Protein AF-A0A7W2IVT5-F1 (afdb_monomer)

Secondary structure (DSSP, 8-state):
---SS--EEEE-TT--EEEEE-----TTS--EEEEPTT--GGGEEEEEETTEEEEEETTSSS-EEEEETTT---

Foldseek 3Di:
DDDEAAAEAEFEAPPAEEEAEDPYQDPVGHHYYHYDPPQDPVQWDWDDDPQKIKIFRHPGPTGIYIYHNNNPHD

Solvent-accessible surface area (backbone atoms only — not comparable to full-atom values): 4440 Å² total; per-residue (Å²): 112,50,57,87,62,62,39,78,44,81,48,52,86,84,71,35,76,44,79,37,46,50,66,55,69,60,82,88,49,67,67,43,77,47,68,33,86,94,59,58,76,87,40,52,48,79,42,82,52,91,34,23,39,35,38,35,42,61,94,55,100,60,29,30,41,35,32,35,41,69,61,51,78,124

pLDDT: mean 85.92, std 11.17, range [56.22, 97.12]

Radius of gyration: 12.25 Å; Cα contacts (8 Å, |Δi|>4): 145; chains: 1; bounding box: 27×21×33 Å

Organism: NCBI:txid2758441

InterPro domains:
  IPR011049 Serralysin-like metalloprotease, C-terminal [SSF51120] (2-72)

Structure (mmCIF, N/CA/C/O backbone):
data_AF-A0A7W2IVT5-F1
#
_entry.id   AF-A0A7W2IVT5-F1
#
loop_
_atom_site.group_PDB
_atom_site.id
_atom_site.type_symbol
_atom_site.label_atom_id
_atom_site.label_alt_id
_atom_site.label_comp_id
_atom_site.label_asym_id
_atom_site.label_entity_id
_atom_site.label_seq_id
_atom_site.pdbx_PDB_ins_code
_atom_site.Cartn_x
_atom_site.Cartn_y
_atom_site.Cartn_z
_atom_site.occupancy
_atom_site.B_iso_or_equiv
_atom_site.auth_seq_id
_atom_site.auth_comp_id
_atom_site.auth_asym_id
_atom_site.auth_atom_id
_atom_site.pdbx_PDB_model_num
ATOM 1 N N . ASN A 1 1 ? 7.641 -7.957 -0.743 1.00 56.22 1 ASN A N 1
ATOM 2 C CA . ASN A 1 1 ? 8.475 -7.530 -1.888 1.00 56.22 1 ASN A CA 1
ATOM 3 C C . ASN A 1 1 ? 7.806 -8.040 -3.141 1.00 56.22 1 ASN A C 1
ATOM 5 O O . ASN A 1 1 ? 7.429 -9.203 -3.117 1.00 56.22 1 ASN A O 1
ATOM 9 N N . GLY A 1 2 ? 7.618 -7.186 -4.147 1.00 58.41 2 GLY A N 1
ATOM 10 C CA . GLY A 1 2 ? 7.217 -7.639 -5.480 1.00 58.41 2 GLY A CA 1
ATOM 11 C C . GLY A 1 2 ? 8.351 -8.397 -6.167 1.00 58.41 2 GLY A C 1
ATOM 12 O O . GLY A 1 2 ? 9.519 -8.151 -5.850 1.00 58.41 2 GLY A O 1
ATOM 13 N N . GLU A 1 3 ? 8.033 -9.338 -7.048 1.00 60.56 3 GLU A N 1
ATOM 14 C CA . GLU A 1 3 ? 9.017 -9.920 -7.975 1.00 60.56 3 GLU A CA 1
ATOM 15 C C . GLU A 1 3 ? 8.890 -9.226 -9.346 1.00 60.56 3 GLU A C 1
ATOM 17 O O . GLU A 1 3 ? 8.159 -8.256 -9.470 1.00 60.56 3 GLU A O 1
ATOM 22 N N . GLN A 1 4 ? 9.643 -9.640 -10.373 1.00 59.84 4 GLN A N 1
ATOM 23 C CA . GLN A 1 4 ? 9.405 -9.132 -11.734 1.00 59.84 4 GLN A CA 1
ATOM 24 C C . GLN A 1 4 ? 8.112 -9.738 -12.293 1.00 59.84 4 GLN A C 1
ATOM 26 O O . GLN A 1 4 ? 8.014 -10.963 -12.407 1.00 59.84 4 GLN A O 1
ATOM 31 N N . GLY A 1 5 ? 7.165 -8.901 -12.715 1.00 67.50 5 GLY A N 1
ATOM 32 C CA . GLY A 1 5 ? 5.881 -9.330 -13.269 1.00 67.50 5 GLY A CA 1
ATOM 33 C C . GLY A 1 5 ? 4.689 -8.776 -12.489 1.00 67.50 5 GLY A C 1
ATOM 34 O O . GLY A 1 5 ? 4.835 -8.209 -11.424 1.00 67.50 5 GLY A O 1
ATOM 35 N N . ALA A 1 6 ? 3.477 -8.969 -13.020 1.00 70.75 6 ALA A N 1
ATOM 36 C CA . ALA A 1 6 ? 2.263 -8.464 -12.380 1.00 70.75 6 ALA A CA 1
ATOM 37 C C . ALA A 1 6 ? 2.067 -9.055 -10.967 1.00 70.75 6 ALA A C 1
ATOM 39 O O . ALA A 1 6 ? 1.682 -10.219 -10.823 1.00 70.75 6 ALA A O 1
ATOM 40 N N . ASP A 1 7 ? 2.286 -8.234 -9.946 1.00 77.25 7 ASP A N 1
ATOM 41 C CA . ASP A 1 7 ? 2.168 -8.592 -8.538 1.00 77.25 7 ASP A CA 1
ATOM 42 C C . ASP A 1 7 ? 0.717 -8.528 -8.040 1.00 77.25 7 ASP A C 1
ATOM 44 O O . ASP A 1 7 ? -0.095 -7.696 -8.465 1.00 77.25 7 ASP A O 1
ATOM 48 N N . VAL A 1 8 ? 0.402 -9.387 -7.068 1.00 82.94 8 VAL A N 1
ATOM 49 C CA . VAL A 1 8 ? -0.834 -9.326 -6.280 1.00 82.94 8 VAL A CA 1
ATOM 50 C C . VAL A 1 8 ? -0.458 -9.078 -4.823 1.00 82.94 8 VAL A C 1
ATOM 52 O O . VAL A 1 8 ? 0.181 -9.911 -4.184 1.00 82.94 8 VAL A O 1
ATOM 55 N N . PHE A 1 9 ? -0.860 -7.926 -4.305 1.00 84.56 9 PHE A N 1
ATOM 56 C CA . PHE A 1 9 ? -0.708 -7.539 -2.910 1.00 84.56 9 PHE A CA 1
ATOM 57 C C . PHE A 1 9 ? -2.011 -7.827 -2.168 1.00 84.56 9 PHE A C 1
ATOM 59 O O . PHE A 1 9 ? -3.081 -7.512 -2.676 1.00 84.56 9 PHE A O 1
ATOM 66 N N . GLU A 1 10 ? -1.932 -8.405 -0.977 1.00 89.06 10 GLU A N 1
ATOM 67 C CA . GLU A 1 10 ? -3.085 -8.636 -0.101 1.00 89.06 10 GLU A CA 1
ATOM 68 C C . GLU A 1 10 ? -3.068 -7.588 1.013 1.00 89.06 10 GLU A C 1
ATOM 70 O O . GLU A 1 10 ? -1.999 -7.281 1.542 1.00 89.06 10 GLU A O 1
ATOM 75 N N . PHE A 1 11 ? -4.230 -7.037 1.358 1.00 90.25 11 PHE A N 1
ATOM 76 C CA . PHE A 1 11 ? -4.374 -6.078 2.452 1.00 90.25 11 PHE A CA 1
ATOM 77 C C . PHE A 1 11 ? -5.637 -6.376 3.255 1.00 90.25 11 PHE A C 1
ATOM 79 O O . PHE A 1 11 ? -6.738 -6.382 2.702 1.00 90.25 11 PHE A O 1
ATOM 86 N N . ASN A 1 12 ? -5.475 -6.620 4.553 1.00 91.81 12 ASN A N 1
ATOM 87 C CA . ASN A 1 12 ? -6.524 -7.019 5.483 1.00 91.81 12 ASN A CA 1
ATOM 88 C C . ASN A 1 12 ? -6.613 -6.065 6.679 1.00 91.81 12 ASN A C 1
ATOM 90 O O . ASN A 1 12 ? -5.691 -5.318 7.009 1.00 91.81 12 ASN A O 1
ATOM 94 N N . LEU A 1 13 ? -7.759 -6.113 7.359 1.00 92.00 13 LEU A N 1
ATOM 95 C CA . LEU A 1 13 ? -7.965 -5.393 8.611 1.00 92.00 13 LEU A CA 1
ATOM 96 C C . LEU A 1 13 ? -6.986 -5.891 9.676 1.00 92.00 13 LEU A C 1
ATOM 98 O O . LEU A 1 13 ? -6.907 -7.090 9.942 1.00 92.00 13 LEU A O 1
ATOM 102 N N . GLY A 1 14 ? -6.306 -4.957 10.338 1.00 92.50 14 GLY A N 1
ATOM 103 C CA . GLY A 1 14 ? -5.347 -5.256 11.395 1.00 92.50 14 GLY A CA 1
ATOM 104 C C . GLY A 1 14 ? -3.942 -5.618 10.913 1.00 92.50 14 GLY A C 1
ATOM 105 O O . GLY A 1 14 ? -3.099 -5.912 11.762 1.00 92.50 14 GLY A O 1
ATOM 106 N N . ASP A 1 15 ? -3.664 -5.548 9.605 1.00 91.25 15 ASP A N 1
ATOM 107 C CA . ASP A 1 15 ? -2.303 -5.710 9.068 1.00 91.25 15 ASP A CA 1
ATOM 108 C C . ASP A 1 15 ? -1.365 -4.576 9.540 1.00 91.25 15 ASP A C 1
ATOM 110 O O . ASP A 1 15 ? -0.142 -4.718 9.561 1.00 91.25 15 ASP A O 1
ATOM 114 N N . GLY A 1 16 ? -1.917 -3.460 10.032 1.00 94.12 16 GLY A N 1
ATOM 115 C CA . GLY A 1 16 ? -1.131 -2.346 10.536 1.00 94.12 16 GLY A CA 1
ATOM 116 C C . GLY A 1 16 ? -0.522 -1.533 9.397 1.00 94.12 16 GLY A C 1
ATOM 117 O O . GLY A 1 16 ? -1.226 -1.083 8.499 1.00 94.12 16 GLY A O 1
ATOM 118 N N . GLN A 1 17 ? 0.777 -1.241 9.472 1.00 95.75 17 GLN A N 1
ATOM 119 C CA . GLN A 1 17 ? 1.447 -0.308 8.557 1.00 95.75 17 GLN A CA 1
ATOM 120 C C . GLN A 1 17 ? 2.491 -1.029 7.708 1.00 95.75 17 GLN A C 1
ATOM 122 O O . GLN A 1 17 ? 3.652 -1.150 8.108 1.00 95.75 17 GLN A O 1
ATOM 127 N N . ASP A 1 18 ? 2.082 -1.457 6.520 1.00 92.12 18 ASP A N 1
ATOM 128 C CA . ASP A 1 18 ? 2.922 -2.236 5.620 1.00 92.12 18 ASP A CA 1
ATOM 129 C C . ASP A 1 18 ? 3.712 -1.376 4.634 1.00 92.12 18 ASP A C 1
ATOM 131 O O . ASP A 1 18 ? 3.277 -0.319 4.163 1.00 92.12 18 ASP A O 1
ATOM 135 N N . GLN A 1 19 ? 4.899 -1.870 4.276 1.00 91.75 19 GLN A N 1
ATOM 136 C CA . GLN A 1 19 ? 5.730 -1.295 3.224 1.00 91.75 19 GLN A CA 1
ATOM 137 C C . GLN A 1 19 ? 6.096 -2.347 2.188 1.00 91.75 19 GLN A C 1
ATOM 139 O O . GLN A 1 19 ? 6.715 -3.369 2.482 1.00 91.75 19 GLN A O 1
ATOM 144 N N . ILE A 1 20 ? 5.761 -2.044 0.941 1.00 88.12 20 ILE A N 1
ATOM 145 C CA . ILE A 1 20 ? 6.013 -2.885 -0.219 1.00 88.12 20 ILE A CA 1
ATOM 146 C C . ILE A 1 20 ? 6.949 -2.124 -1.152 1.00 88.12 20 ILE A C 1
ATOM 148 O O . ILE A 1 20 ? 6.818 -0.917 -1.343 1.00 88.12 20 ILE A O 1
ATOM 152 N N . HIS A 1 21 ? 7.917 -2.823 -1.733 1.00 85.19 21 HIS A N 1
ATOM 153 C CA . HIS A 1 21 ? 8.712 -2.301 -2.837 1.00 85.19 21 HIS A CA 1
ATOM 154 C C . HIS A 1 21 ? 8.223 -2.943 -4.127 1.00 85.19 21 HIS A C 1
ATOM 156 O O . HIS A 1 21 ? 8.284 -4.169 -4.247 1.00 85.19 21 HIS A O 1
ATOM 162 N N . ASN A 1 22 ? 7.731 -2.108 -5.044 1.00 79.12 22 ASN A N 1
ATOM 163 C CA . ASN A 1 22 ? 7.523 -2.501 -6.426 1.00 79.12 22 ASN A CA 1
ATOM 164 C C . ASN A 1 22 ? 8.878 -2.470 -7.146 1.00 79.12 22 ASN A C 1
ATOM 166 O O . ASN A 1 22 ? 9.608 -1.473 -7.045 1.00 79.12 22 ASN A O 1
ATOM 170 N N . TYR A 1 23 ? 9.224 -3.560 -7.825 1.00 77.00 23 TYR A N 1
ATOM 171 C CA . TYR A 1 23 ? 10.466 -3.675 -8.595 1.00 77.00 23 TYR A CA 1
ATOM 172 C C . TYR A 1 23 ? 10.223 -3.698 -10.105 1.00 77.00 23 TYR A C 1
ATOM 174 O O . TYR A 1 23 ? 11.195 -3.700 -10.859 1.00 77.00 23 TYR A O 1
ATOM 182 N N . ASP A 1 24 ? 8.961 -3.658 -10.536 1.00 72.38 24 ASP A N 1
ATOM 183 C CA . ASP A 1 24 ? 8.610 -3.535 -11.944 1.00 72.38 24 ASP A CA 1
ATOM 184 C C . ASP A 1 24 ? 8.941 -2.140 -12.483 1.00 72.38 24 ASP A C 1
ATOM 186 O O . ASP A 1 24 ? 8.525 -1.118 -11.930 1.00 72.38 24 ASP A O 1
ATOM 190 N N . ASP A 1 25 ? 9.657 -2.103 -13.604 1.00 67.44 25 ASP A N 1
ATOM 191 C CA . ASP A 1 25 ? 9.855 -0.924 -14.452 1.00 67.44 25 ASP A CA 1
ATOM 192 C C . ASP A 1 25 ? 8.945 -0.938 -15.701 1.00 67.44 25 ASP A C 1
ATOM 194 O O . ASP A 1 25 ? 8.759 0.090 -16.367 1.00 67.44 25 ASP A O 1
ATOM 198 N N . ASP A 1 26 ? 8.315 -2.081 -15.987 1.00 69.31 26 ASP A N 1
ATOM 199 C CA . ASP A 1 26 ? 7.388 -2.271 -17.096 1.00 69.31 26 ASP A CA 1
ATOM 200 C C . ASP A 1 26 ? 5.961 -1.832 -16.732 1.00 69.31 26 ASP A C 1
ATOM 202 O O . ASP A 1 26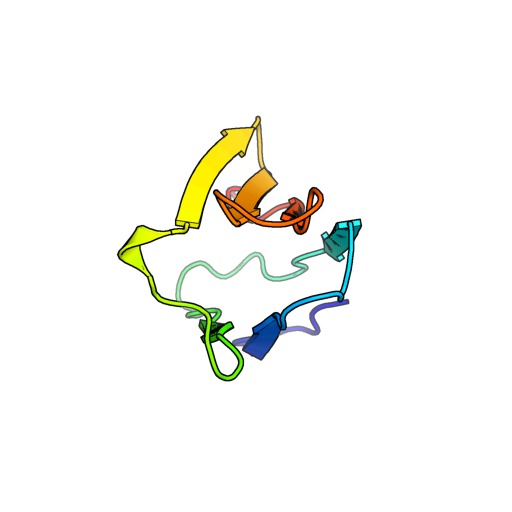 ? 5.197 -2.521 -16.059 1.00 69.31 26 ASP A O 1
ATOM 206 N N . HIS A 1 27 ? 5.567 -0.678 -17.267 1.00 67.94 27 HIS A N 1
ATOM 207 C CA . HIS A 1 27 ? 4.238 -0.097 -17.074 1.00 67.94 27 HIS A CA 1
ATOM 208 C C . HIS A 1 27 ? 3.117 -0.856 -17.813 1.00 67.94 27 HIS A C 1
ATOM 210 O O . HIS A 1 27 ? 1.948 -0.490 -17.681 1.00 67.94 27 HIS A O 1
ATOM 216 N N . SER A 1 28 ? 3.446 -1.867 -18.627 1.00 69.12 28 SER A N 1
ATOM 217 C CA . SER A 1 28 ? 2.461 -2.770 -19.231 1.00 69.12 28 SER A CA 1
ATOM 218 C C . SER A 1 28 ? 1.973 -3.848 -18.256 1.00 69.12 28 SER A C 1
ATOM 220 O O . SER A 1 28 ? 0.930 -4.466 -18.492 1.00 69.12 28 SER A O 1
ATOM 222 N N . LEU A 1 29 ? 2.673 -4.032 -17.131 1.00 73.50 29 LEU A N 1
ATOM 223 C CA . LEU A 1 29 ? 2.256 -4.904 -16.043 1.00 73.50 29 LEU A CA 1
ATOM 224 C C . LEU A 1 29 ? 1.183 -4.221 -15.191 1.00 73.50 29 LEU A C 1
ATOM 226 O O . LEU A 1 29 ? 1.227 -3.027 -14.904 1.00 73.50 29 LEU A O 1
ATOM 230 N N . THR A 1 30 ? 0.169 -4.995 -14.805 1.00 76.31 30 THR A N 1
ATOM 231 C CA . THR A 1 30 ? -0.929 -4.516 -13.959 1.00 76.31 30 THR A CA 1
ATOM 232 C C . THR A 1 30 ? -0.838 -5.174 -12.594 1.00 76.31 30 THR A C 1
ATOM 234 O O . THR A 1 30 ? -1.303 -6.301 -12.421 1.00 76.31 30 THR A O 1
ATOM 237 N N . ASN A 1 31 ? -0.289 -4.442 -11.628 1.00 78.12 31 ASN A N 1
ATOM 238 C CA . ASN A 1 31 ? -0.266 -4.860 -10.231 1.00 78.12 31 ASN A CA 1
ATOM 239 C C . ASN A 1 31 ? -1.660 -4.718 -9.610 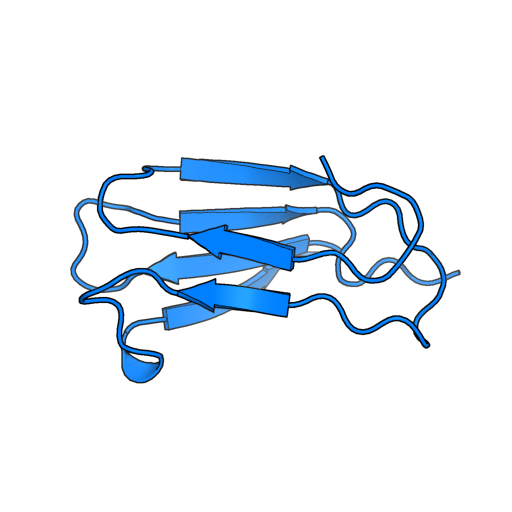1.00 78.12 31 ASN A C 1
ATOM 241 O O . ASN A 1 31 ? -2.421 -3.803 -9.946 1.00 78.12 31 ASN A O 1
ATOM 245 N N . ARG A 1 32 ? -2.018 -5.642 -8.717 1.00 85.06 32 ARG A N 1
ATOM 246 C CA . ARG A 1 32 ? -3.328 -5.697 -8.059 1.00 85.06 32 ARG A CA 1
ATOM 247 C C . ARG A 1 32 ? -3.172 -5.606 -6.552 1.00 85.06 32 ARG A C 1
ATOM 249 O O . ARG A 1 32 ? -2.260 -6.195 -5.990 1.00 85.06 32 ARG A O 1
ATOM 256 N N . LEU A 1 33 ? -4.101 -4.903 -5.915 1.00 85.69 33 LEU A N 1
ATOM 257 C CA . LEU A 1 33 ? -4.312 -4.960 -4.475 1.00 85.69 33 LEU A CA 1
ATOM 258 C C . LEU A 1 33 ? -5.641 -5.674 -4.227 1.00 85.69 33 LEU A C 1
ATOM 260 O O . LEU A 1 33 ? -6.692 -5.181 -4.638 1.00 85.69 33 LEU A O 1
ATOM 264 N N . ASN A 1 34 ? -5.582 -6.829 -3.583 1.00 91.44 34 ASN A N 1
ATOM 265 C CA . ASN A 1 34 ? -6.732 -7.568 -3.102 1.00 91.44 34 ASN A CA 1
ATOM 266 C C . ASN A 1 34 ? -7.078 -7.080 -1.697 1.00 91.44 34 ASN A C 1
ATOM 268 O O . ASN A 1 34 ? -6.215 -6.975 -0.825 1.00 91.44 34 ASN A O 1
ATOM 272 N N . LEU A 1 35 ? -8.353 -6.756 -1.507 1.00 92.50 35 LEU A N 1
ATOM 273 C CA . LEU A 1 35 ? -8.878 -6.282 -0.237 1.00 92.50 35 LEU A CA 1
ATOM 274 C C . LEU A 1 35 ? -9.503 -7.459 0.505 1.00 92.50 35 LEU A C 1
ATOM 276 O O . LEU A 1 35 ? -10.342 -8.174 -0.049 1.00 92.50 35 LEU A O 1
ATOM 280 N N . GLY A 1 36 ? -9.077 -7.641 1.749 1.00 91.81 36 GLY A N 1
ATOM 281 C CA . GLY A 1 36 ? -9.628 -8.623 2.665 1.00 91.81 36 GLY A CA 1
ATOM 282 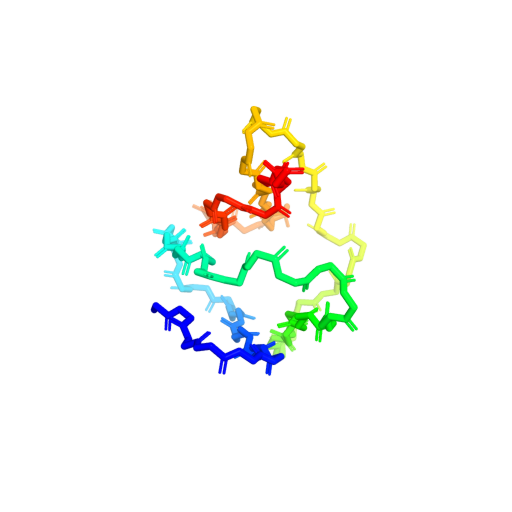C C . GLY A 1 36 ? -11.081 -8.341 3.038 1.00 91.81 36 GLY A C 1
ATOM 283 O O . GLY A 1 36 ? -11.633 -7.266 2.786 1.00 91.81 36 GLY A O 1
ATOM 284 N N . GLU A 1 37 ? -11.710 -9.324 3.679 1.00 93.31 37 GLU A N 1
ATOM 285 C CA . GLU A 1 37 ? -13.093 -9.217 4.144 1.00 93.31 37 GLU A CA 1
ATOM 286 C C . GLU A 1 37 ? -13.297 -7.985 5.045 1.00 93.31 37 GLU A C 1
ATOM 288 O O . GLU A 1 37 ? -12.496 -7.699 5.935 1.00 93.31 37 GLU A O 1
ATOM 293 N N . GLY A 1 38 ? -14.389 -7.249 4.814 1.00 90.69 38 GLY A N 1
ATOM 294 C CA . GLY A 1 38 ? -14.737 -6.056 5.590 1.00 90.69 38 GLY A CA 1
ATOM 295 C C . GLY A 1 38 ? -14.029 -4.768 5.156 1.00 90.69 38 GLY A C 1
ATOM 296 O O . GLY A 1 38 ? -14.300 -3.717 5.739 1.00 90.69 38 GLY A O 1
ATOM 297 N N . ILE A 1 39 ? -13.168 -4.814 4.133 1.00 93.38 39 ILE A N 1
ATOM 298 C CA . ILE A 1 39 ? -12.585 -3.618 3.518 1.00 93.38 39 ILE A CA 1
ATOM 299 C C . ILE A 1 39 ? -13.363 -3.257 2.254 1.00 93.38 39 ILE A C 1
ATOM 301 O O . ILE A 1 39 ? -13.216 -3.873 1.201 1.00 93.38 39 ILE A O 1
ATOM 305 N N . GLU A 1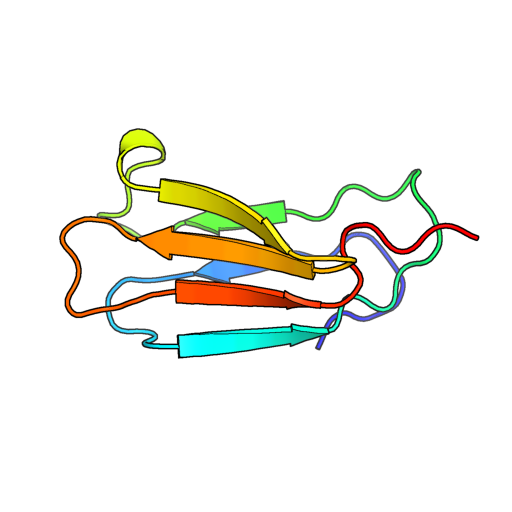 40 ? -14.150 -2.192 2.350 1.00 93.69 40 GLU A N 1
ATOM 306 C CA . GLU A 1 40 ? -14.803 -1.583 1.194 1.00 93.69 40 GLU A CA 1
ATOM 307 C C . GLU A 1 40 ? -13.869 -0.580 0.511 1.00 93.69 40 GLU A C 1
ATOM 309 O O . GLU A 1 40 ? -13.186 0.210 1.169 1.00 93.69 40 GLU A O 1
ATOM 314 N N . ALA A 1 41 ? -13.878 -0.555 -0.823 1.00 91.69 41 ALA A N 1
ATOM 315 C CA . ALA A 1 41 ? -13.032 0.352 -1.601 1.00 91.69 41 ALA A CA 1
ATOM 316 C C . ALA A 1 41 ? -13.301 1.840 -1.295 1.00 91.69 41 ALA A C 1
ATOM 318 O O . ALA A 1 41 ? -12.396 2.664 -1.397 1.00 91.69 41 ALA A O 1
ATOM 319 N N . GLU A 1 42 ? -14.527 2.187 -0.890 1.00 95.06 42 GLU A N 1
ATOM 320 C CA . GLU A 1 42 ? -14.901 3.551 -0.488 1.00 95.06 42 GLU A CA 1
ATOM 321 C C . GLU A 1 42 ? -14.213 4.027 0.800 1.00 95.06 42 GLU A C 1
ATOM 323 O O . GLU A 1 42 ? -14.094 5.231 1.023 1.00 95.06 42 GLU A O 1
ATOM 328 N N . ASN A 1 43 ? -13.708 3.099 1.617 1.00 94.50 43 ASN A N 1
ATOM 329 C CA . ASN A 1 43 ? -12.968 3.417 2.834 1.00 94.50 43 ASN A CA 1
ATOM 330 C C . ASN A 1 43 ? -11.473 3.630 2.571 1.00 94.50 43 ASN A C 1
ATOM 332 O O . ASN A 1 43 ? -10.724 3.914 3.504 1.00 94.50 43 ASN A O 1
ATOM 336 N N . LEU A 1 44 ? -11.010 3.502 1.326 1.00 95.31 44 LEU A N 1
ATOM 337 C CA . LEU A 1 44 ? -9.608 3.701 0.988 1.00 95.31 44 LEU A CA 1
ATOM 338 C C . LEU A 1 44 ? -9.325 5.149 0.600 1.00 95.31 44 LEU A C 1
ATOM 340 O O . LEU A 1 44 ? -9.974 5.736 -0.265 1.00 95.31 44 LEU A O 1
ATOM 344 N N . TRP A 1 45 ? -8.273 5.700 1.195 1.00 96.56 45 TRP A N 1
ATOM 345 C CA . TRP A 1 45 ? -7.711 6.983 0.810 1.00 96.56 45 TRP A CA 1
ATOM 346 C C . TRP A 1 45 ? -6.368 6.786 0.113 1.00 96.56 45 TRP A C 1
ATOM 348 O O . TRP A 1 45 ? -5.378 6.409 0.742 1.00 96.56 45 TRP A O 1
ATOM 358 N N . LEU A 1 46 ? -6.334 7.050 -1.195 1.00 95.38 46 LEU A N 1
ATOM 359 C CA . LEU A 1 46 ? -5.14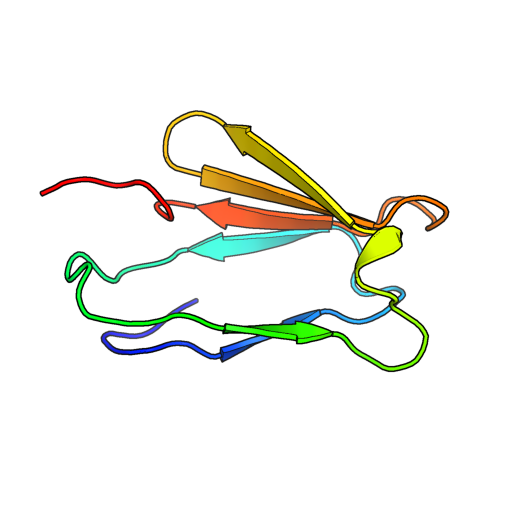6 6.882 -2.028 1.00 95.38 46 LEU A CA 1
ATOM 360 C C . LEU A 1 46 ? -4.432 8.221 -2.188 1.00 95.38 46 LEU A C 1
ATOM 362 O O . LEU A 1 46 ? -5.017 9.210 -2.628 1.00 95.38 46 LEU A O 1
ATOM 366 N N . THR A 1 47 ? -3.146 8.251 -1.862 1.00 97.12 47 THR A N 1
ATOM 367 C CA . THR A 1 47 ? -2.303 9.439 -1.991 1.00 97.12 47 THR A CA 1
ATOM 368 C C . THR A 1 47 ? -1.028 9.091 -2.736 1.00 97.12 47 THR A C 1
ATOM 370 O O . THR A 1 47 ? -0.306 8.163 -2.387 1.00 97.12 47 THR A O 1
ATOM 373 N N . ARG A 1 48 ? -0.706 9.877 -3.761 1.00 95.06 48 ARG A N 1
ATOM 374 C CA . ARG A 1 48 ? 0.611 9.809 -4.388 1.00 95.06 48 ARG A CA 1
ATOM 375 C C . ARG A 1 48 ? 1.619 10.597 -3.558 1.00 95.06 48 ARG A C 1
ATOM 377 O O . ARG A 1 48 ? 1.428 11.792 -3.340 1.00 95.06 48 ARG A O 1
ATOM 384 N N . ASN A 1 49 ? 2.730 9.959 -3.202 1.00 95.94 49 ASN A N 1
ATOM 385 C CA . ASN A 1 49 ? 3.832 10.584 -2.482 1.00 95.94 49 ASN A CA 1
ATOM 386 C C . ASN A 1 49 ? 5.159 10.336 -3.210 1.00 95.94 49 ASN A C 1
ATOM 388 O O . ASN A 1 49 ? 5.756 9.266 -3.122 1.00 95.94 49 ASN A O 1
ATOM 392 N N . GLY A 1 50 ? 5.602 11.317 -4.000 1.00 94.44 50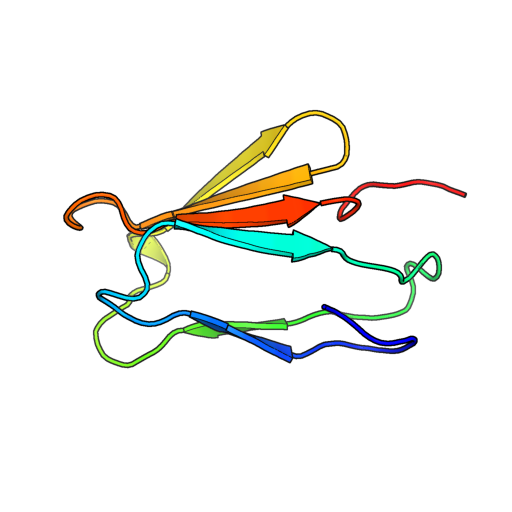 GLY A N 1
ATOM 393 C CA . GLY A 1 50 ? 6.766 11.158 -4.872 1.00 94.44 50 GLY A CA 1
ATOM 394 C C . GLY A 1 50 ? 6.560 10.038 -5.899 1.00 94.44 50 GLY A C 1
ATOM 395 O O . GLY A 1 50 ? 5.698 10.148 -6.785 1.00 94.44 50 GLY A O 1
ATOM 396 N N . ASN A 1 51 ? 7.369 8.981 -5.787 1.00 91.19 51 ASN A N 1
ATOM 397 C CA . ASN A 1 51 ? 7.256 7.761 -6.587 1.00 91.19 51 ASN A CA 1
ATOM 398 C C . ASN A 1 51 ? 6.480 6.633 -5.882 1.00 91.19 51 ASN A C 1
ATOM 400 O O . ASN A 1 51 ? 6.314 5.574 -6.480 1.00 91.19 51 ASN A O 1
ATOM 404 N N . ALA A 1 52 ? 6.001 6.845 -4.657 1.00 92.19 52 ALA A N 1
ATOM 405 C CA . ALA A 1 52 ? 5.216 5.878 -3.904 1.00 92.19 52 ALA A CA 1
ATOM 406 C C . ALA A 1 52 ? 3.704 6.137 -4.023 1.00 92.19 52 ALA A C 1
ATOM 408 O O . ALA A 1 52 ? 3.256 7.273 -4.232 1.00 92.19 52 ALA A O 1
ATOM 409 N N . LEU A 1 53 ? 2.930 5.065 -3.866 1.00 93.12 53 LEU A N 1
ATOM 410 C CA . LEU A 1 53 ? 1.491 5.089 -3.632 1.00 93.12 53 LEU A CA 1
ATOM 411 C C . LEU A 1 53 ? 1.236 4.747 -2.161 1.00 93.12 53 LEU A C 1
ATOM 413 O O . LEU A 1 53 ? 1.562 3.650 -1.717 1.00 93.12 53 LEU A O 1
ATOM 417 N N . ASP A 1 54 ? 0.653 5.687 -1.427 1.00 95.81 54 ASP A N 1
ATOM 418 C CA . ASP A 1 54 ? 0.192 5.498 -0.055 1.00 95.81 54 ASP A CA 1
ATOM 419 C C . ASP A 1 54 ? -1.309 5.194 -0.076 1.00 95.81 54 ASP A C 1
ATOM 421 O O . ASP A 1 54 ? -2.083 5.922 -0.703 1.00 95.81 54 ASP A O 1
ATOM 425 N N . ILE A 1 55 ? -1.726 4.134 0.609 1.00 95.50 55 ILE A N 1
ATOM 426 C CA . ILE A 1 55 ? -3.121 3.704 0.716 1.00 95.50 55 ILE A CA 1
ATOM 427 C C . ILE A 1 55 ? -3.445 3.591 2.200 1.00 95.50 55 ILE A C 1
ATOM 429 O O . ILE A 1 55 ? -2.852 2.781 2.906 1.00 95.50 55 ILE A O 1
ATOM 433 N N . ALA A 1 56 ? -4.367 4.417 2.682 1.00 96.62 56 ALA A N 1
ATOM 434 C CA . ALA A 1 56 ? -4.827 4.381 4.065 1.00 96.62 56 ALA A CA 1
ATOM 435 C C . ALA A 1 56 ? -6.254 3.839 4.139 1.00 96.62 56 ALA A C 1
ATOM 437 O O . ALA A 1 56 ? -7.106 4.241 3.344 1.00 96.62 56 ALA A O 1
ATOM 438 N N . LEU A 1 57 ? -6.524 2.977 5.118 1.00 96.62 57 LEU A N 1
ATOM 439 C CA . LEU A 1 57 ? -7.873 2.518 5.419 1.00 96.62 57 LEU A CA 1
ATOM 440 C C . LEU A 1 57 ? -8.525 3.449 6.442 1.00 96.62 57 LEU A C 1
ATOM 442 O O . LEU A 1 57 ? -8.191 3.442 7.630 1.00 96.62 57 LEU A O 1
ATOM 446 N N . LEU A 1 58 ? -9.466 4.265 5.978 1.00 94.88 58 LEU A N 1
ATOM 447 C CA . LEU A 1 58 ? -10.228 5.186 6.810 1.00 94.88 58 LEU A CA 1
ATOM 448 C C . LEU A 1 58 ? -11.117 4.417 7.795 1.00 94.88 58 LEU A C 1
ATOM 450 O O . LEU A 1 58 ? -11.697 3.388 7.465 1.00 94.88 58 LEU A O 1
ATOM 454 N N . GLY A 1 59 ? -11.221 4.926 9.024 1.00 90.31 59 GLY A N 1
ATOM 455 C CA . GLY A 1 59 ? -12.007 4.289 10.086 1.00 90.31 59 GLY A CA 1
ATOM 456 C C . GLY A 1 59 ? -11.334 3.089 10.767 1.00 90.31 59 GLY A C 1
ATOM 457 O O . GLY A 1 59 ? -11.877 2.587 11.747 1.00 90.31 59 GLY A O 1
ATOM 458 N N . SER A 1 60 ? -10.151 2.663 10.309 1.00 89.88 60 SER A N 1
ATOM 459 C CA . SER A 1 60 ? -9.316 1.676 11.006 1.00 89.88 60 SER A CA 1
ATOM 460 C C . SER A 1 60 ? -8.527 2.301 12.169 1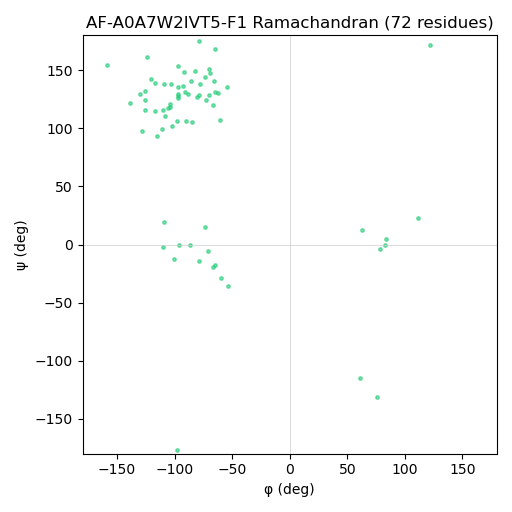.00 89.88 60 SER A C 1
ATOM 462 O O . SER A 1 60 ? -8.493 3.522 12.348 1.00 89.88 60 SER A O 1
ATOM 464 N N . SER A 1 61 ? -7.813 1.469 12.933 1.00 87.12 61 SER A N 1
ATOM 465 C CA . SER A 1 61 ? -6.831 1.905 13.940 1.00 87.12 61 SER A CA 1
ATOM 466 C C . SER A 1 61 ? -5.512 2.439 13.351 1.00 87.12 61 SER A C 1
ATOM 468 O O . SER A 1 61 ? -4.540 2.591 14.090 1.00 87.12 61 SER A O 1
ATOM 470 N N . GLY A 1 62 ? -5.472 2.748 12.049 1.00 92.88 62 GLY A N 1
ATOM 471 C CA . GLY A 1 62 ? -4.289 3.253 11.347 1.00 92.88 62 GLY A CA 1
ATOM 472 C C . GLY A 1 62 ? -3.693 2.278 10.332 1.00 92.88 62 GLY A C 1
ATOM 473 O O . GLY A 1 62 ? -2.505 2.401 10.024 1.00 92.88 62 GLY A O 1
ATOM 474 N N . ASP A 1 63 ? -4.496 1.336 9.835 1.00 96.12 63 ASP A N 1
ATOM 475 C CA . AS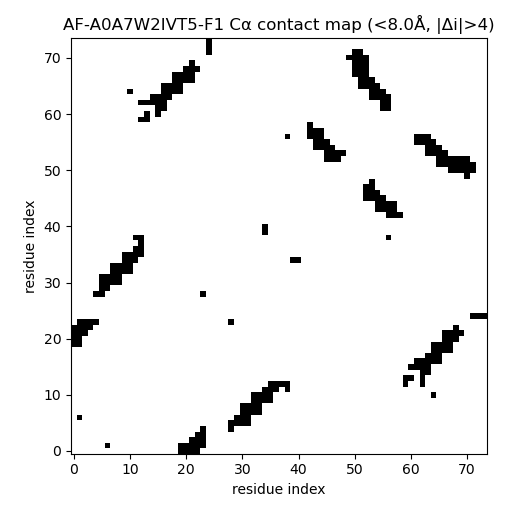P A 1 63 ? -4.075 0.386 8.812 1.00 96.12 63 ASP A CA 1
ATOM 476 C C . ASP A 1 63 ? -3.759 1.127 7.506 1.00 96.12 63 ASP A C 1
ATOM 478 O O . ASP A 1 63 ? -4.523 1.981 7.035 1.00 96.12 63 ASP A O 1
ATOM 482 N N . SER A 1 64 ? -2.601 0.829 6.926 1.00 96.31 64 SER A N 1
ATOM 483 C CA . SER A 1 64 ? -2.137 1.447 5.689 1.00 96.31 64 SER A CA 1
ATOM 484 C C . SER A 1 64 ? -1.087 0.596 4.994 1.00 96.31 64 SER A C 1
ATOM 486 O O . SER A 1 64 ? -0.331 -0.129 5.634 1.00 96.31 64 SER A O 1
ATOM 488 N N . VAL A 1 65 ? -0.987 0.763 3.680 1.00 94.81 65 VAL A N 1
ATOM 489 C CA . VAL A 1 65 ? 0.099 0.208 2.879 1.00 94.81 65 VAL A CA 1
ATOM 490 C C . VAL A 1 65 ? 0.765 1.318 2.073 1.00 94.81 65 VAL A C 1
ATOM 492 O O . VAL A 1 65 ? 0.106 2.126 1.416 1.00 94.81 65 VAL A O 1
ATOM 495 N N . ARG A 1 66 ? 2.098 1.365 2.115 1.00 94.75 66 ARG A N 1
ATOM 496 C CA . ARG A 1 66 ? 2.919 2.166 1.199 1.00 94.75 66 ARG A CA 1
ATOM 497 C C . ARG A 1 66 ? 3.550 1.250 0.165 1.00 94.75 66 ARG A C 1
ATOM 499 O O . ARG A 1 66 ? 4.356 0.388 0.511 1.00 94.75 66 ARG A O 1
ATOM 506 N N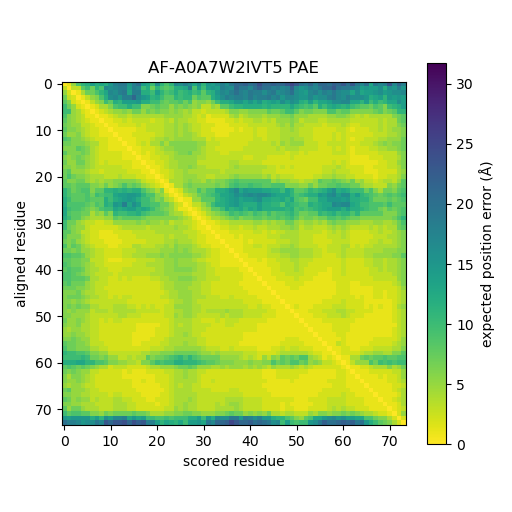 . ILE A 1 67 ? 3.258 1.496 -1.106 1.00 90.88 67 ILE A N 1
ATOM 507 C CA . ILE A 1 67 ? 3.902 0.827 -2.235 1.00 90.88 67 ILE A CA 1
ATOM 508 C C . ILE A 1 67 ? 4.937 1.778 -2.836 1.00 90.88 67 ILE A C 1
ATOM 510 O O . ILE A 1 67 ? 4.613 2.724 -3.557 1.00 90.88 67 ILE A O 1
ATOM 514 N N . ASN A 1 68 ? 6.204 1.542 -2.512 1.00 90.69 68 ASN A N 1
ATOM 515 C CA . ASN A 1 68 ? 7.332 2.294 -3.044 1.00 90.69 68 ASN A CA 1
ATOM 516 C C . ASN A 1 68 ? 7.533 1.986 -4.531 1.00 90.69 68 ASN A C 1
ATOM 518 O O . ASN A 1 68 ? 7.306 0.862 -4.971 1.00 90.69 68 ASN A O 1
ATOM 522 N N . ASN A 1 69 ? 8.007 2.983 -5.282 1.00 87.88 69 ASN A N 1
ATOM 523 C CA . ASN A 1 69 ? 8.277 2.910 -6.724 1.00 87.88 69 ASN A CA 1
ATOM 524 C C . ASN A 1 69 ? 7.058 2.646 -7.624 1.00 87.88 69 ASN A C 1
ATOM 526 O O . ASN A 1 69 ? 7.231 2.418 -8.815 1.00 87.88 69 ASN A O 1
ATOM 530 N N . TRP A 1 70 ? 5.830 2.756 -7.112 1.00 86.62 70 TRP A N 1
ATOM 531 C CA . TRP A 1 70 ? 4.609 2.634 -7.916 1.00 86.62 70 TRP A CA 1
ATOM 532 C C . TRP A 1 70 ? 4.570 3.568 -9.141 1.00 86.62 70 TRP A C 1
ATOM 534 O O . TRP A 1 70 ? 4.056 3.206 -10.192 1.00 86.62 70 TRP A O 1
ATOM 544 N N . TYR A 1 71 ? 5.111 4.783 -9.015 1.00 84.44 71 TYR A N 1
ATOM 545 C CA . TYR A 1 71 ? 5.162 5.777 -10.096 1.00 84.44 71 TYR A CA 1
ATOM 546 C C . TYR A 1 71 ? 6.580 5.993 -10.642 1.00 84.44 71 TYR A C 1
ATOM 548 O O . TYR A 1 71 ? 6.863 7.065 -11.193 1.00 84.44 71 TYR A O 1
ATOM 556 N N . LEU A 1 72 ? 7.501 5.049 -10.419 1.00 83.12 72 LEU A N 1
ATOM 557 C CA . LEU A 1 72 ? 8.858 5.159 -10.941 1.00 83.12 72 LEU A CA 1
ATOM 558 C C . LEU A 1 72 ? 8.814 5.063 -12.472 1.00 83.12 72 LEU A C 1
ATOM 560 O O . LEU A 1 72 ? 8.349 4.077 -13.024 1.00 83.12 72 LEU A O 1
ATOM 564 N N . LYS A 1 73 ? 9.283 6.111 -13.155 1.00 65.38 73 LYS A N 1
ATOM 565 C CA . LYS A 1 73 ? 9.416 6.118 -14.614 1.00 65.38 73 LYS A CA 1
ATOM 566 C C . LYS A 1 73 ? 10.815 5.659 -15.009 1.00 65.38 73 LYS A C 1
ATOM 568 O O . LYS A 1 73 ? 11.781 6.146 -14.421 1.00 65.38 73 LYS A O 1
ATOM 573 N N . SER A 1 74 ? 10.894 4.802 -16.024 1.00 60.50 74 SER A N 1
ATOM 574 C CA . SER A 1 74 ? 12.092 4.594 -16.847 1.00 60.50 74 SER A CA 1
ATOM 575 C C . SER A 1 74 ? 12.282 5.747 -17.829 1.00 60.50 74 SER A C 1
ATOM 577 O O . SER A 1 74 ? 11.260 6.127 -18.455 1.00 60.50 74 SER A O 1
#

Sequence (74 aa):
NGEQGADVFEFNLGDGQDQIHNYDDDHSLTNRLNLGEGIEAENLWLTRNGNALDIALLGSSGDSVRINNWYLKS

Mean predicted aligned error: 4.92 Å

Nearest PDB structures (foldseek):
  2bol-assembly1_B  TM=7.715E-01  e=1.416E+00  Taenia saginata
  6l7u-assembly1_D  TM=6.367E-01  e=2.042E+00  Homo sapiens
  7r5a-assembly1_A-2  TM=5.468E-01  e=1.110E+00  Vibrio cholerae O1 biovar El Tor str. N16961
  6kam-assembly1_D  TM=6.456E-01  e=3.758E+00  Homo sapiens
  7ck4-assembly1_F  TM=5.877E-01  e=4.245E+00  Synechococcus phage S-ShM2